Protein AF-A0A6A0HAH8-F1 (afdb_monomer_lite)

Radius of gyration: 15.03 Å; chains: 1; bounding box: 40×24×42 Å

Secondary structure (DSSP, 8-state):
------S--HHHHHHHHHHHHHT---B-TTS-HHHHHHHHHH-SS--EEEEE-BTTT---TTSBPHHHHHHHHHHT-EEEEP--HHHHTSSS---HHHHHHHHHHHHHHS------

Foldseek 3Di:
DPPPPLADDPVSLVVLVVCLVVVHAAEPQPRFQRPLVNSLVRHQAQHEHQEEFDCVQPVDRRHHYLVSLLSSLVRVYYYDYHPCCCRQHVDNDDDVVSVVVRVVVSCVSRPDDDPD

InterPro domains:
  IPR008257 Peptidase M19 [PF01244] (13-103)
  IPR008257 Peptidase M19 [PS51365] (1-116)
  IPR008257 Peptidase M19 [PTHR10443] (13-102)
  IPR032466 Metal-dependent hydrolase [SSF51556] (14-108)

Organism: Hyalella azteca (NCBI:txid294128)

Sequence (116 aa):
MLSYSNTIDVLEQKVVLEMNRLGMMVDLSHVSQQTMRDTLAVSRAPVIFSHSSAAALCASERNVPDDVLQQMRLNGGIVMVSFYNPFLTCNETATLHDVIRECHELLSVIPCTTKD

Structure (mmCIF, N/CA/C/O backbone):
data_AF-A0A6A0HAH8-F1
#
_entry.id   AF-A0A6A0HAH8-F1
#
loop_
_atom_site.group_PDB
_atom_site.id
_atom_site.type_symbol
_atom_site.label_atom_id
_atom_site.label_alt_id
_atom_site.label_comp_id
_atom_site.label_asym_id
_atom_site.label_entity_id
_atom_site.label_seq_id
_atom_site.pdbx_PDB_ins_code
_atom_site.Cartn_x
_atom_site.Cartn_y
_atom_site.Cartn_z
_atom_site.occupancy
_atom_site.B_iso_or_equiv
_atom_site.auth_seq_id
_atom_site.auth_comp_id
_atom_site.auth_asym_id
_atom_site.auth_atom_id
_atom_site.pdbx_PDB_model_num
ATOM 1 N N . MET A 1 1 ? 19.780 8.483 22.096 1.00 36.69 1 MET A N 1
ATOM 2 C CA . MET A 1 1 ? 19.194 8.142 20.786 1.00 36.69 1 MET A CA 1
ATOM 3 C C . MET A 1 1 ? 17.758 7.728 21.059 1.00 36.69 1 MET A C 1
ATOM 5 O O . MET A 1 1 ? 17.545 6.628 21.544 1.00 36.69 1 MET A O 1
ATOM 9 N N . LEU A 1 2 ? 16.804 8.655 20.940 1.00 41.38 2 LEU A N 1
ATOM 10 C CA . LEU A 1 2 ? 15.387 8.332 21.129 1.00 41.38 2 LEU A CA 1
ATOM 11 C C . LEU A 1 2 ? 14.985 7.413 19.972 1.00 41.38 2 LEU A C 1
ATOM 13 O O . LEU A 1 2 ? 15.147 7.802 18.817 1.00 41.38 2 LEU A O 1
ATOM 17 N N . SER A 1 3 ? 14.546 6.189 20.265 1.00 42.59 3 SER A N 1
ATOM 18 C CA . SER A 1 3 ? 13.991 5.307 19.242 1.00 42.59 3 SER A CA 1
ATOM 19 C C . SER A 1 3 ? 12.683 5.930 18.761 1.00 42.59 3 SER A C 1
ATOM 21 O O . SER A 1 3 ? 11.681 5.886 19.474 1.00 42.59 3 SER A O 1
ATOM 23 N N . TYR A 1 4 ? 12.695 6.554 17.585 1.00 49.56 4 TYR A N 1
ATOM 24 C CA . TYR A 1 4 ? 11.457 6.845 16.872 1.00 49.56 4 TYR A CA 1
ATOM 25 C C . TYR A 1 4 ? 10.793 5.495 16.589 1.00 49.56 4 TYR A C 1
ATOM 27 O O . TYR A 1 4 ? 11.348 4.664 15.871 1.00 49.56 4 TYR A O 1
ATOM 35 N N . SER A 1 5 ? 9.667 5.230 17.247 1.00 56.41 5 SER A N 1
ATOM 36 C CA . SER A 1 5 ? 8.870 4.045 16.954 1.00 56.41 5 SER A CA 1
ATOM 37 C C . SER A 1 5 ? 8.204 4.272 15.604 1.00 56.41 5 SER A C 1
ATOM 39 O O . SER A 1 5 ? 7.444 5.220 15.455 1.00 56.41 5 SER A O 1
ATOM 41 N N . ASN A 1 6 ? 8.479 3.411 14.626 1.00 64.50 6 ASN A N 1
ATOM 42 C CA . ASN A 1 6 ? 7.796 3.422 13.326 1.00 64.50 6 ASN A CA 1
ATOM 43 C C . ASN A 1 6 ? 6.397 2.771 13.398 1.00 64.50 6 ASN A C 1
ATOM 45 O O . ASN A 1 6 ? 5.833 2.426 12.365 1.00 64.50 6 ASN A O 1
ATOM 49 N N . THR A 1 7 ? 5.882 2.539 14.609 1.00 79.69 7 THR A N 1
ATOM 50 C CA . THR A 1 7 ? 4.593 1.881 14.872 1.00 79.69 7 THR A CA 1
ATOM 51 C C . THR A 1 7 ? 3.531 2.937 15.117 1.00 79.69 7 THR A C 1
ATOM 53 O O . THR A 1 7 ? 3.833 3.905 15.819 1.00 79.69 7 THR A O 1
ATOM 56 N N . ILE A 1 8 ? 2.305 2.730 14.626 1.00 87.06 8 ILE A N 1
ATOM 57 C CA . ILE A 1 8 ? 1.233 3.680 14.936 1.00 87.06 8 ILE A CA 1
ATOM 58 C C . ILE A 1 8 ? 0.843 3.629 16.421 1.00 87.06 8 ILE A C 1
ATOM 60 O O . ILE A 1 8 ? 0.647 2.553 17.000 1.00 87.06 8 ILE A O 1
ATOM 64 N N . ASP A 1 9 ? 0.718 4.790 17.051 1.00 91.12 9 ASP A N 1
ATOM 65 C CA . ASP A 1 9 ? 0.399 4.909 18.470 1.00 91.12 9 ASP A CA 1
ATOM 66 C C . ASP A 1 9 ? -1.114 4.835 18.762 1.00 91.12 9 ASP A C 1
ATOM 68 O O . ASP A 1 9 ? -1.960 4.698 17.878 1.00 91.12 9 ASP A O 1
ATOM 72 N N . VAL A 1 10 ? -1.493 4.921 20.041 1.00 93.06 10 VAL A N 1
ATOM 73 C CA . VAL A 1 10 ? -2.904 4.839 20.465 1.00 93.06 10 VAL A CA 1
ATOM 74 C C . VAL A 1 10 ? -3.764 5.962 19.869 1.00 93.06 10 VAL A C 1
ATOM 76 O O . VAL A 1 10 ? -4.965 5.768 19.663 1.00 93.06 10 VAL A O 1
ATOM 79 N N . LEU A 1 11 ? -3.197 7.146 19.629 1.00 92.81 11 LEU A N 1
ATOM 80 C CA . LEU A 1 11 ? -3.922 8.255 19.018 1.00 92.81 11 LEU A CA 1
ATOM 81 C C . LEU A 1 11 ? -4.151 7.979 17.531 1.00 92.81 11 LEU A C 1
ATOM 83 O O . LEU A 1 11 ? -5.278 8.106 17.058 1.00 92.81 11 LEU A O 1
ATOM 87 N N . GLU A 1 12 ? -3.123 7.541 16.818 1.00 93.56 12 GLU A N 1
ATOM 88 C CA . GLU A 1 12 ? -3.194 7.210 15.394 1.00 93.56 12 GLU A CA 1
ATOM 89 C C . GLU A 1 12 ? -4.164 6.046 15.131 1.00 93.56 12 GLU A C 1
ATOM 91 O O . GLU A 1 12 ? -4.987 6.115 14.217 1.00 93.56 12 GLU A O 1
ATOM 96 N N . GLN A 1 13 ? -4.192 5.032 16.002 1.00 96.31 13 GLN A N 1
ATOM 97 C CA . GLN A 1 13 ? -5.200 3.963 15.948 1.00 96.31 13 GLN A CA 1
ATOM 98 C C . GLN A 1 13 ? -6.630 4.504 16.077 1.00 96.31 13 GLN A C 1
ATOM 100 O O . GLN A 1 13 ? -7.534 4.067 15.362 1.00 96.31 13 GLN A O 1
ATOM 105 N N . LYS A 1 14 ? -6.861 5.480 16.967 1.00 97.56 14 LYS A N 1
ATOM 106 C CA . LYS A 1 14 ? -8.176 6.130 17.096 1.00 97.56 14 LYS A CA 1
ATOM 107 C C . LYS A 1 14 ? -8.544 6.916 15.844 1.00 97.56 14 LYS A C 1
ATOM 109 O O . LYS A 1 14 ? -9.721 6.932 15.498 1.00 97.56 14 LYS A O 1
ATOM 114 N N . VAL A 1 15 ? -7.574 7.527 15.162 1.00 97.88 15 VAL A N 1
ATOM 115 C CA . VAL A 1 15 ? -7.812 8.212 13.883 1.00 97.88 15 VAL A CA 1
ATOM 116 C C . VAL A 1 15 ? -8.291 7.217 12.829 1.00 97.88 15 VAL A C 1
ATOM 118 O O . VAL A 1 15 ? -9.330 7.455 12.221 1.00 97.88 15 VAL A O 1
ATOM 121 N N . VAL A 1 16 ? -7.621 6.069 12.672 1.00 98.06 16 VAL A N 1
ATOM 122 C CA . VAL A 1 16 ? -8.046 5.010 11.733 1.00 98.06 16 VAL A CA 1
ATOM 123 C C . VAL A 1 16 ? -9.477 4.549 12.030 1.00 98.06 16 VAL A C 1
ATOM 125 O O . VAL A 1 16 ? -10.321 4.471 11.134 1.00 98.06 16 VAL A O 1
ATOM 128 N N . LEU A 1 17 ? -9.785 4.289 13.302 1.00 98.19 17 LEU A N 1
ATOM 129 C CA . LEU A 1 17 ? -11.120 3.855 13.714 1.00 98.19 17 LEU A CA 1
ATOM 130 C C . LEU A 1 17 ? -12.184 4.941 13.504 1.00 98.19 17 LEU A C 1
ATOM 132 O O . LEU A 1 17 ? -13.316 4.623 13.141 1.00 98.19 17 LEU A O 1
ATOM 136 N N . GLU A 1 18 ? -11.835 6.212 13.698 1.00 98.50 18 GLU A N 1
ATOM 137 C CA . GLU A 1 18 ? -12.743 7.331 13.450 1.00 98.50 18 GLU A CA 1
ATOM 138 C C . GLU A 1 18 ? -12.993 7.535 11.952 1.00 98.50 18 GLU A C 1
ATOM 140 O O . GLU A 1 18 ? -14.135 7.757 11.550 1.00 98.50 18 GLU A O 1
ATOM 145 N N . MET A 1 19 ? -11.972 7.359 11.107 1.00 98.50 19 MET A N 1
ATOM 146 C CA . MET A 1 19 ? -12.139 7.335 9.650 1.00 98.50 19 MET A CA 1
ATOM 147 C C . MET A 1 19 ? -13.111 6.227 9.237 1.00 98.50 19 MET A C 1
ATOM 149 O O . MET A 1 19 ? -14.058 6.490 8.494 1.00 98.50 19 MET A O 1
ATOM 153 N N . ASN A 1 20 ? -12.960 5.016 9.789 1.00 98.44 20 ASN A N 1
ATOM 154 C CA . ASN A 1 20 ? -13.914 3.931 9.552 1.00 98.44 20 ASN A CA 1
ATOM 155 C C . ASN A 1 20 ? -15.335 4.301 10.021 1.00 98.44 20 ASN A C 1
ATOM 157 O O . ASN A 1 20 ? -16.296 4.043 9.298 1.00 98.44 20 ASN A O 1
ATOM 161 N N . ARG A 1 21 ? -15.487 4.933 11.196 1.00 98.50 21 ARG A N 1
ATOM 162 C CA . ARG A 1 21 ? -16.793 5.363 11.735 1.00 98.50 21 ARG A CA 1
ATOM 163 C C . ARG A 1 21 ? -17.479 6.403 10.844 1.00 98.50 21 ARG A C 1
ATOM 165 O O . ARG A 1 21 ? -18.701 6.382 10.717 1.00 98.50 21 ARG A O 1
ATOM 172 N N . LEU A 1 22 ? -16.706 7.309 10.250 1.00 98.50 22 LEU A N 1
ATOM 173 C CA . LEU A 1 22 ? -17.192 8.359 9.352 1.00 98.50 22 LEU A CA 1
ATOM 174 C C . LEU A 1 22 ? -17.474 7.861 7.925 1.00 98.50 22 LEU A C 1
ATOM 176 O O . LEU A 1 22 ? -18.061 8.601 7.139 1.00 98.50 22 LEU A O 1
ATOM 180 N N . GLY A 1 23 ? -17.060 6.639 7.578 1.00 97.69 23 GLY A N 1
ATOM 181 C CA . GLY A 1 23 ? -17.109 6.149 6.198 1.00 97.69 23 GLY A CA 1
ATOM 182 C C . GLY A 1 23 ? -16.046 6.788 5.297 1.00 97.69 23 GLY A C 1
ATOM 183 O O . GLY A 1 23 ? -16.233 6.876 4.086 1.00 97.69 23 GLY A O 1
ATOM 184 N N . MET A 1 24 ? -14.941 7.257 5.879 1.00 98.31 24 MET A N 1
ATOM 185 C CA . MET A 1 24 ? -13.791 7.785 5.151 1.00 98.31 24 MET A CA 1
ATOM 186 C C . MET A 1 24 ? -12.841 6.643 4.775 1.00 98.31 24 MET A C 1
ATOM 188 O O . MET A 1 24 ? -12.467 5.833 5.625 1.00 98.31 24 MET A O 1
ATOM 192 N N . MET A 1 25 ? -12.434 6.590 3.505 1.00 97.44 25 MET A N 1
ATOM 193 C CA . MET A 1 25 ? -11.442 5.618 3.040 1.00 97.44 25 MET A CA 1
ATOM 194 C C . MET A 1 25 ? -10.072 5.919 3.648 1.00 97.44 25 MET A C 1
ATOM 196 O O . MET A 1 25 ? -9.634 7.070 3.670 1.00 97.44 25 MET A O 1
ATOM 200 N N . VAL A 1 26 ? -9.397 4.873 4.120 1.00 98.31 26 VAL A N 1
ATOM 201 C CA . VAL A 1 26 ? -8.023 4.953 4.620 1.00 98.31 26 VAL A CA 1
ATOM 202 C C . VAL A 1 26 ? -7.084 4.592 3.476 1.00 98.31 26 VAL A C 1
ATOM 204 O O . VAL A 1 26 ? -7.112 3.457 3.001 1.00 98.31 26 VAL A O 1
ATOM 207 N N . ASP A 1 27 ? -6.287 5.560 3.028 1.00 98.38 27 ASP A N 1
ATOM 208 C CA . ASP A 1 27 ? -5.299 5.383 1.964 1.00 98.38 27 ASP A CA 1
ATOM 209 C C . ASP A 1 27 ? -3.897 5.178 2.545 1.00 98.38 27 ASP A C 1
ATOM 211 O O . ASP A 1 27 ? -3.422 5.978 3.350 1.00 98.38 27 ASP A O 1
ATOM 215 N N . LEU A 1 28 ? -3.248 4.091 2.134 1.00 97.81 28 LEU A N 1
ATOM 216 C CA . LEU A 1 28 ? -1.923 3.683 2.596 1.00 97.81 28 LEU A CA 1
ATOM 217 C C . LEU A 1 28 ? -0.813 3.996 1.587 1.00 97.81 28 LEU A C 1
ATOM 219 O O . LEU A 1 28 ? 0.359 3.705 1.836 1.00 97.81 28 LEU A O 1
ATOM 223 N N . SER A 1 29 ? -1.122 4.619 0.450 1.00 96.81 29 SER A N 1
ATOM 224 C CA . SER A 1 29 ? -0.073 5.171 -0.401 1.00 96.81 29 SER A CA 1
ATOM 225 C C . SER A 1 29 ? 0.704 6.263 0.364 1.00 96.81 29 SER A C 1
ATOM 227 O O . SER A 1 29 ? 0.118 7.171 0.934 1.00 96.81 29 SER A O 1
ATOM 229 N N . HIS A 1 30 ? 2.042 6.191 0.347 1.00 95.69 30 HIS A N 1
ATOM 230 C CA . HIS A 1 30 ? 3.029 7.078 1.014 1.00 95.69 30 HIS A CA 1
ATOM 231 C C . HIS A 1 30 ? 3.401 6.760 2.455 1.00 95.69 30 HIS A C 1
ATOM 233 O O . HIS A 1 30 ? 4.393 7.307 2.938 1.00 95.69 30 HIS A O 1
ATOM 239 N N . VAL A 1 31 ? 2.693 5.856 3.121 1.00 95.06 31 VAL A N 1
ATOM 240 C CA . VAL A 1 31 ? 3.042 5.501 4.498 1.00 95.06 31 VAL A CA 1
ATOM 241 C C . VAL A 1 31 ? 4.204 4.506 4.542 1.00 95.06 31 VAL A C 1
ATOM 243 O O . VAL A 1 31 ? 4.546 3.876 3.539 1.00 95.06 31 VAL A O 1
ATOM 246 N N . SER A 1 32 ? 4.833 4.366 5.710 1.00 94.69 32 SER A N 1
ATOM 247 C CA . SER A 1 32 ? 5.869 3.351 5.913 1.00 94.69 32 SER A CA 1
ATOM 248 C C . SER A 1 32 ? 5.266 1.943 5.878 1.00 94.69 32 SER A C 1
ATOM 250 O O . SER A 1 32 ? 4.110 1.750 6.253 1.00 94.69 32 SER A O 1
ATOM 252 N N . GLN A 1 33 ? 6.056 0.930 5.520 1.00 95.25 33 GLN A N 1
ATOM 253 C CA . GLN A 1 33 ? 5.589 -0.464 5.546 1.00 95.25 33 GLN A CA 1
ATOM 254 C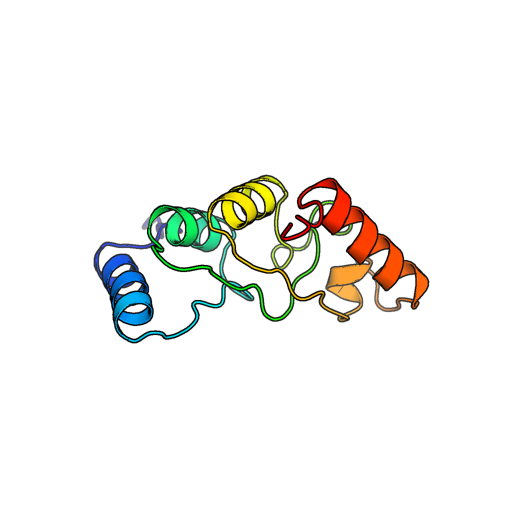 C . GLN A 1 33 ? 5.091 -0.900 6.934 1.00 95.25 33 GLN A C 1
ATOM 256 O O . GLN A 1 33 ? 4.178 -1.717 7.036 1.00 95.25 33 GLN A O 1
ATOM 261 N N . GLN A 1 34 ? 5.663 -0.350 8.011 1.00 94.81 34 GLN A N 1
ATOM 262 C CA . GLN A 1 34 ? 5.191 -0.634 9.365 1.00 94.81 34 GLN A CA 1
ATOM 263 C C . GLN A 1 34 ? 3.807 -0.023 9.611 1.00 94.81 34 GLN A C 1
ATOM 265 O O . GLN A 1 34 ? 2.901 -0.726 10.046 1.00 94.81 34 GLN A O 1
ATOM 270 N N . THR A 1 35 ? 3.606 1.235 9.217 1.00 95.69 35 THR A N 1
ATOM 271 C CA . THR A 1 35 ? 2.298 1.901 9.267 1.00 95.69 35 THR A CA 1
ATOM 272 C C . THR A 1 35 ? 1.245 1.157 8.443 1.00 95.69 35 THR A C 1
ATOM 274 O O . THR A 1 35 ? 0.095 1.079 8.873 1.00 95.69 35 THR A O 1
ATOM 277 N N . MET A 1 36 ? 1.614 0.576 7.291 1.00 97.19 36 MET A N 1
ATOM 278 C CA . MET A 1 36 ? 0.702 -0.263 6.500 1.00 97.19 36 MET A CA 1
ATOM 279 C C . MET A 1 36 ? 0.211 -1.462 7.319 1.00 97.19 36 MET A C 1
ATOM 281 O O . MET A 1 36 ? -0.997 -1.668 7.436 1.00 97.19 36 MET A O 1
ATOM 285 N N . ARG A 1 37 ? 1.143 -2.219 7.917 1.00 97.12 37 ARG A N 1
ATOM 286 C CA . ARG A 1 37 ? 0.842 -3.395 8.750 1.00 97.12 37 ARG A CA 1
ATOM 287 C C . ARG A 1 37 ? -0.025 -3.036 9.950 1.00 97.12 37 ARG A C 1
ATOM 289 O O . ARG A 1 37 ? -1.044 -3.678 10.185 1.00 97.12 37 ARG A O 1
ATOM 296 N N . ASP A 1 38 ? 0.340 -1.989 10.682 1.00 97.00 38 ASP A N 1
ATOM 297 C CA . ASP A 1 38 ? -0.407 -1.619 11.882 1.00 97.00 38 ASP A CA 1
ATOM 298 C C . ASP A 1 38 ? -1.808 -1.102 11.541 1.00 97.00 38 ASP A C 1
ATOM 300 O O . ASP A 1 38 ? -2.782 -1.417 12.226 1.00 97.00 38 ASP A O 1
ATOM 304 N N . THR A 1 39 ? -1.934 -0.343 10.450 1.00 97.25 39 THR A N 1
ATOM 305 C CA . THR A 1 39 ? -3.237 0.152 9.998 1.00 97.25 39 THR A CA 1
ATOM 306 C C . THR A 1 39 ? -4.132 -0.997 9.547 1.00 97.25 39 THR A C 1
ATOM 308 O O . THR A 1 39 ? -5.310 -1.016 9.894 1.00 97.25 39 THR A O 1
ATOM 311 N N . LEU A 1 40 ? -3.588 -1.992 8.838 1.00 97.81 40 LEU A N 1
ATOM 312 C CA . LEU A 1 40 ? -4.317 -3.203 8.448 1.00 97.81 40 LEU A CA 1
ATOM 313 C C . LEU A 1 40 ? -4.744 -4.052 9.652 1.00 97.81 40 LEU A C 1
ATOM 315 O O . LEU A 1 40 ? -5.816 -4.652 9.617 1.00 97.81 40 LEU A O 1
ATOM 319 N N . ALA A 1 41 ? -3.954 -4.069 10.728 1.00 96.94 41 ALA A N 1
ATOM 320 C CA . ALA A 1 41 ? -4.305 -4.761 11.967 1.00 96.94 41 ALA A CA 1
ATOM 321 C C . ALA A 1 41 ? -5.460 -4.090 12.738 1.00 96.94 41 ALA A C 1
ATOM 323 O O . ALA A 1 41 ? -6.136 -4.748 13.531 1.00 96.94 41 ALA A O 1
ATOM 324 N N . VAL A 1 42 ? -5.689 -2.789 12.526 1.00 97.25 42 VAL A N 1
ATOM 325 C CA . VAL A 1 42 ? -6.667 -1.984 13.284 1.00 97.25 42 VAL A CA 1
ATOM 326 C C . VAL A 1 42 ? -7.913 -1.638 12.468 1.00 97.25 42 VAL A C 1
ATOM 328 O O . VAL A 1 42 ? -9.011 -1.573 13.031 1.00 97.25 42 VAL A O 1
ATOM 331 N N . SER A 1 43 ? -7.768 -1.410 11.160 1.00 97.94 43 SER A N 1
ATOM 332 C CA . SER A 1 43 ? -8.863 -0.983 10.289 1.00 97.94 43 SER A CA 1
ATOM 333 C C . SER A 1 43 ? -9.960 -2.042 10.220 1.00 97.94 43 SER A C 1
ATOM 335 O O . SER A 1 43 ? -9.725 -3.215 9.934 1.00 97.94 43 SER A O 1
ATOM 337 N N . ARG A 1 44 ? -11.196 -1.600 10.448 1.00 97.06 44 ARG A N 1
ATOM 338 C CA . ARG A 1 44 ? -12.415 -2.418 10.378 1.00 97.06 44 ARG A CA 1
ATOM 339 C C . ARG A 1 44 ? -13.119 -2.321 9.030 1.00 97.06 44 ARG A C 1
ATOM 341 O O . ARG A 1 44 ? -14.066 -3.064 8.789 1.00 97.06 44 ARG A O 1
ATOM 348 N N . ALA A 1 45 ? -12.692 -1.387 8.187 1.00 97.62 45 ALA A N 1
ATOM 349 C CA . ALA A 1 45 ? -13.175 -1.222 6.826 1.00 97.62 45 ALA A CA 1
ATOM 350 C C . ALA A 1 45 ? -12.056 -1.547 5.819 1.00 97.62 45 ALA A C 1
ATOM 352 O O . ALA A 1 45 ? -10.873 -1.472 6.185 1.00 97.62 45 ALA A O 1
ATOM 353 N N . PRO A 1 46 ? -12.417 -1.873 4.565 1.00 97.75 46 PRO A N 1
ATOM 354 C CA . PRO A 1 46 ? -11.465 -1.988 3.469 1.00 97.75 46 PRO A CA 1
ATOM 355 C C . PRO A 1 46 ? -10.571 -0.749 3.345 1.00 97.75 46 PRO A C 1
ATOM 357 O O . PRO A 1 46 ? -11.073 0.375 3.257 1.00 97.75 46 PRO A O 1
ATOM 360 N N . VAL A 1 47 ? -9.255 -0.954 3.336 1.00 98.12 47 VAL A N 1
ATOM 361 C CA . VAL A 1 47 ? -8.269 0.093 3.032 1.00 98.12 47 VAL A CA 1
ATOM 362 C C . VAL A 1 47 ? -8.022 0.184 1.529 1.00 98.12 47 VAL A C 1
ATOM 364 O O . VAL A 1 47 ? -8.339 -0.737 0.771 1.00 98.12 47 VAL A O 1
ATOM 367 N N . ILE A 1 48 ? -7.413 1.282 1.093 1.00 98.12 48 ILE A N 1
ATOM 368 C CA . ILE A 1 48 ? -6.978 1.450 -0.291 1.00 98.12 48 ILE A CA 1
ATOM 369 C C . ILE A 1 48 ? -5.477 1.737 -0.354 1.00 98.12 48 ILE A C 1
ATOM 371 O O . ILE A 1 48 ? -4.898 2.321 0.559 1.00 98.12 48 ILE A O 1
ATOM 375 N N . PHE A 1 49 ? -4.864 1.360 -1.468 1.00 98.12 49 PHE A N 1
ATOM 376 C CA . PHE A 1 49 ? -3.640 1.976 -1.965 1.00 98.12 49 PHE A CA 1
ATOM 377 C C . PHE A 1 49 ? -4.019 2.709 -3.246 1.00 98.12 49 PHE A C 1
ATOM 379 O O . PHE A 1 49 ? -4.250 2.060 -4.265 1.00 98.12 49 PHE A O 1
ATOM 386 N N . SER A 1 50 ? -4.148 4.034 -3.189 1.00 97.69 50 SER A N 1
ATOM 387 C CA . SER A 1 50 ? -4.646 4.838 -4.317 1.00 97.69 50 SER A CA 1
ATOM 388 C C . SER A 1 50 ? -3.696 4.888 -5.521 1.00 97.69 50 SER A C 1
ATOM 390 O O . SER A 1 50 ? -4.147 5.042 -6.658 1.00 97.69 50 SER A O 1
ATOM 392 N N . HIS A 1 51 ? -2.393 4.715 -5.285 1.00 97.12 51 HIS A N 1
ATOM 393 C CA . HIS A 1 51 ? -1.366 4.591 -6.321 1.00 97.12 51 HIS A CA 1
ATOM 394 C C . HIS A 1 51 ? -0.125 3.912 -5.746 1.00 97.12 51 HIS A C 1
ATOM 396 O O . HIS A 1 51 ? 0.734 4.529 -5.108 1.00 97.12 51 HIS A O 1
ATOM 402 N N . SER A 1 52 ? 0.012 2.608 -5.950 1.00 97.00 52 SER A N 1
ATOM 403 C CA . SER A 1 52 ? 1.207 1.870 -5.518 1.00 97.00 52 SER A CA 1
ATOM 404 C C . SER A 1 52 ? 1.532 0.719 -6.467 1.00 97.00 52 SER A C 1
ATOM 406 O O . SER A 1 52 ? 0.711 0.355 -7.308 1.00 97.00 52 SER A O 1
ATOM 408 N N . SER A 1 53 ? 2.752 0.198 -6.357 1.0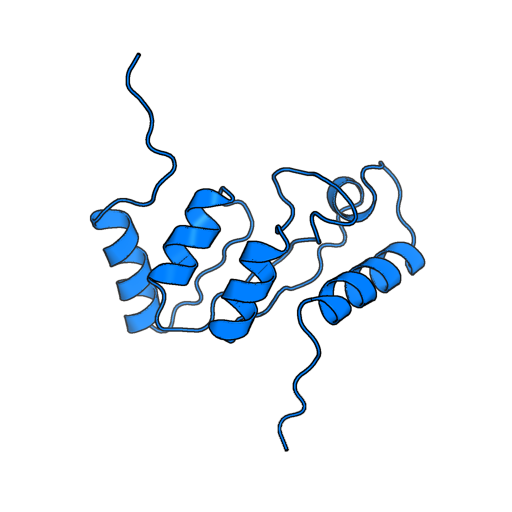0 96.81 53 SER A N 1
ATOM 409 C CA . SER A 1 53 ? 3.250 -0.935 -7.145 1.00 96.81 53 SER A CA 1
ATOM 410 C C . SER A 1 53 ? 3.776 -2.040 -6.221 1.00 96.81 53 SER A C 1
ATOM 412 O O . SER A 1 53 ? 3.956 -1.814 -5.020 1.00 96.81 53 SER A O 1
ATOM 414 N N . ALA A 1 54 ? 4.011 -3.231 -6.759 1.00 97.19 54 ALA A N 1
ATOM 415 C CA . ALA A 1 54 ? 4.476 -4.415 -6.062 1.00 97.19 54 ALA A CA 1
ATOM 416 C C . ALA A 1 54 ? 5.976 -4.320 -5.769 1.00 97.19 54 ALA A C 1
ATOM 418 O O . ALA A 1 54 ? 6.805 -4.094 -6.658 1.00 97.19 54 ALA A O 1
ATOM 419 N N . ALA A 1 55 ? 6.352 -4.538 -4.508 1.00 97.06 55 ALA A N 1
ATOM 420 C CA . ALA A 1 55 ? 7.759 -4.519 -4.114 1.00 97.06 55 ALA A CA 1
ATOM 421 C C . ALA A 1 55 ? 8.559 -5.671 -4.750 1.00 97.06 55 ALA A C 1
ATOM 423 O O . ALA A 1 55 ? 9.769 -5.540 -4.933 1.00 97.06 55 ALA A O 1
ATOM 424 N N . ALA A 1 56 ? 7.883 -6.762 -5.132 1.00 96.56 56 ALA A N 1
ATOM 425 C CA . ALA A 1 56 ? 8.468 -7.909 -5.822 1.00 96.56 56 ALA A CA 1
ATOM 426 C C . ALA A 1 56 ? 9.101 -7.546 -7.181 1.00 96.56 56 ALA A C 1
ATOM 428 O O . ALA A 1 56 ? 10.119 -8.124 -7.559 1.00 96.56 56 ALA A O 1
ATOM 429 N N . LEU A 1 57 ? 8.543 -6.562 -7.902 1.00 95.62 57 LEU A N 1
ATOM 430 C CA . LEU A 1 57 ? 9.078 -6.117 -9.196 1.00 95.62 57 LEU A CA 1
ATOM 431 C C . LEU A 1 57 ? 10.105 -4.996 -9.062 1.00 95.62 57 LEU A C 1
ATOM 433 O O . LEU A 1 57 ? 11.035 -4.910 -9.864 1.00 95.62 57 LEU A O 1
ATOM 437 N N . CYS A 1 58 ? 9.930 -4.127 -8.071 1.00 94.50 58 CYS A N 1
ATOM 438 C CA . CYS A 1 58 ? 10.843 -3.031 -7.793 1.00 94.50 58 CYS A CA 1
ATOM 439 C C . CYS A 1 58 ? 10.874 -2.751 -6.288 1.00 94.50 58 CYS A C 1
ATOM 441 O O . CYS A 1 58 ? 9.876 -2.330 -5.703 1.00 94.50 58 CYS A O 1
ATOM 443 N N . ALA A 1 59 ? 12.032 -2.950 -5.658 1.00 91.62 59 ALA A N 1
ATOM 444 C CA . ALA A 1 59 ? 12.217 -2.828 -4.211 1.00 91.62 59 ALA A CA 1
ATOM 445 C C . ALA A 1 59 ? 12.345 -1.361 -3.746 1.00 91.62 59 ALA A C 1
ATOM 447 O O . ALA A 1 59 ? 13.307 -0.978 -3.081 1.00 91.62 59 ALA A O 1
ATOM 448 N N . SER A 1 60 ? 11.381 -0.519 -4.118 1.00 91.00 60 SER A N 1
ATOM 449 C CA . SER A 1 60 ? 11.237 0.835 -3.582 1.00 91.00 60 SER A CA 1
ATOM 450 C C . SER A 1 60 ? 10.532 0.794 -2.227 1.00 91.00 60 SER A C 1
ATOM 452 O O . SER A 1 60 ? 9.553 0.069 -2.063 1.00 91.00 60 SER A O 1
ATOM 454 N N . GLU A 1 61 ? 10.934 1.643 -1.277 1.00 89.31 61 GLU A N 1
ATOM 455 C CA . GLU A 1 61 ? 10.208 1.822 -0.005 1.00 89.31 61 GLU A CA 1
ATOM 456 C C . GLU A 1 61 ? 8.747 2.256 -0.208 1.00 89.31 61 GLU A C 1
ATOM 458 O O . GLU A 1 61 ? 7.914 2.099 0.683 1.00 89.31 61 GLU A O 1
ATOM 463 N N . ARG A 1 62 ? 8.428 2.804 -1.388 1.00 92.00 62 ARG A N 1
ATOM 464 C CA . ARG A 1 62 ? 7.076 3.218 -1.766 1.00 92.00 62 ARG A CA 1
ATOM 465 C C . ARG A 1 62 ? 6.179 2.064 -2.207 1.00 92.00 62 ARG A C 1
ATOM 467 O O . ARG A 1 62 ? 4.960 2.251 -2.204 1.00 92.00 62 ARG A O 1
ATOM 474 N N . ASN A 1 63 ? 6.763 0.929 -2.580 1.00 95.81 63 ASN A N 1
ATOM 475 C CA . ASN A 1 63 ? 6.044 -0.226 -3.092 1.00 95.81 63 ASN A CA 1
ATOM 476 C C . ASN A 1 63 ? 5.566 -1.138 -1.968 1.00 95.81 63 ASN A C 1
ATOM 478 O O . ASN A 1 63 ? 6.153 -1.188 -0.887 1.00 95.81 63 ASN A O 1
ATOM 482 N N . VAL A 1 64 ? 4.473 -1.845 -2.237 1.00 97.44 64 VAL A N 1
ATOM 483 C CA . VAL A 1 64 ? 3.767 -2.666 -1.257 1.00 97.44 64 VAL A CA 1
ATOM 484 C C . VAL A 1 64 ? 4.425 -4.046 -1.191 1.00 97.44 64 VAL A C 1
ATOM 486 O O . VAL A 1 64 ? 4.491 -4.728 -2.216 1.00 97.44 64 VAL A O 1
ATOM 489 N N . PRO A 1 65 ? 4.924 -4.470 -0.019 1.00 97.50 65 PRO A N 1
ATOM 490 C CA . PRO A 1 65 ? 5.420 -5.827 0.185 1.00 97.50 65 PRO A CA 1
ATOM 491 C C . PRO A 1 65 ? 4.314 -6.883 0.092 1.00 97.50 65 PRO A C 1
ATOM 493 O O . PRO A 1 65 ? 3.161 -6.618 0.439 1.00 97.50 65 PRO A O 1
ATOM 496 N N . ASP A 1 66 ? 4.675 -8.109 -0.279 1.00 97.38 66 ASP A N 1
ATOM 497 C CA . ASP A 1 66 ? 3.718 -9.211 -0.429 1.00 97.38 66 ASP A CA 1
ATOM 498 C C . ASP A 1 66 ? 2.969 -9.544 0.869 1.00 97.38 66 ASP A C 1
ATOM 500 O O . ASP A 1 66 ? 1.780 -9.857 0.822 1.00 97.38 66 ASP A O 1
ATOM 504 N N . ASP A 1 67 ? 3.612 -9.428 2.041 1.00 97.38 67 ASP A N 1
ATOM 505 C CA . ASP A 1 67 ? 2.943 -9.636 3.334 1.00 97.38 67 ASP A CA 1
ATOM 506 C C . ASP A 1 67 ? 1.819 -8.616 3.561 1.00 97.38 67 ASP A C 1
ATOM 508 O O . ASP A 1 67 ? 0.744 -8.961 4.058 1.00 97.38 67 ASP A O 1
ATOM 512 N N . VAL A 1 68 ? 2.036 -7.369 3.138 1.00 97.94 68 VAL A N 1
ATOM 513 C CA . VAL A 1 68 ? 1.040 -6.296 3.216 1.00 97.94 68 VAL A CA 1
ATOM 514 C C . VAL A 1 68 ? -0.076 -6.519 2.193 1.00 97.94 68 VAL A C 1
ATOM 516 O O . VAL A 1 68 ? -1.247 -6.360 2.537 1.00 97.94 68 VAL A O 1
ATOM 519 N N . LEU A 1 69 ? 0.247 -6.948 0.967 1.00 97.62 69 LEU A N 1
ATOM 520 C CA . LEU A 1 69 ? -0.750 -7.304 -0.053 1.00 97.62 69 LEU A CA 1
ATOM 521 C C . LEU A 1 69 ? -1.671 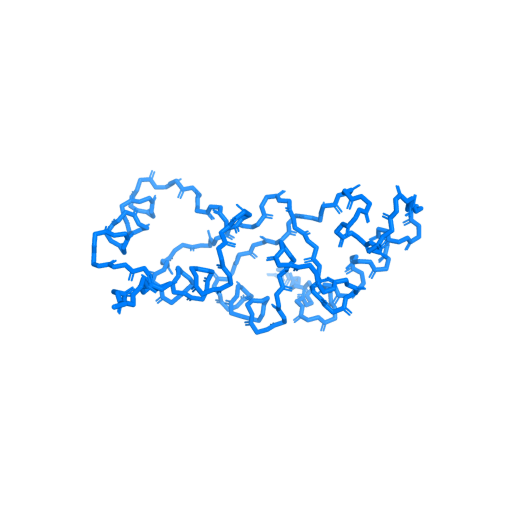-8.438 0.427 1.00 97.62 69 LEU A C 1
ATOM 523 O O . LEU A 1 69 ? -2.893 -8.361 0.277 1.00 97.62 69 LEU A O 1
ATOM 527 N N . GLN A 1 70 ? -1.109 -9.465 1.068 1.00 96.69 70 GLN A N 1
ATOM 528 C CA . GLN A 1 70 ? -1.876 -10.570 1.647 1.00 96.69 70 GLN A CA 1
ATOM 529 C C . GLN A 1 70 ? -2.783 -10.105 2.796 1.00 96.69 70 GLN A C 1
ATOM 531 O O . GLN A 1 70 ? -3.956 -10.478 2.839 1.00 96.69 70 GLN A O 1
ATOM 536 N N . GLN A 1 71 ? -2.284 -9.259 3.703 1.00 97.12 71 GLN A N 1
ATOM 537 C CA . GLN A 1 71 ? -3.103 -8.678 4.776 1.00 97.12 71 GLN A CA 1
ATOM 538 C C . GLN A 1 71 ? -4.229 -7.798 4.220 1.00 97.12 71 GLN A C 1
ATOM 540 O O . GLN A 1 71 ? -5.378 -7.918 4.648 1.00 97.12 71 GLN A O 1
ATOM 545 N N . MET A 1 72 ? -3.931 -6.964 3.220 1.00 96.56 72 MET A N 1
ATOM 546 C CA . MET A 1 72 ? -4.924 -6.138 2.533 1.00 96.56 72 MET A CA 1
ATOM 547 C C . MET A 1 72 ? -6.013 -6.995 1.885 1.00 96.56 72 MET A C 1
ATOM 549 O O . MET A 1 72 ? -7.193 -6.651 1.962 1.00 96.56 72 MET A O 1
ATOM 553 N N . ARG A 1 73 ? -5.647 -8.143 1.303 1.00 94.94 73 ARG A N 1
ATOM 554 C CA . ARG A 1 73 ? -6.612 -9.085 0.725 1.00 94.94 73 ARG A CA 1
ATOM 555 C C . ARG A 1 73 ? -7.594 -9.594 1.772 1.00 94.94 73 ARG A C 1
ATOM 557 O O . ARG A 1 73 ? -8.792 -9.620 1.506 1.00 94.94 73 ARG A O 1
ATOM 564 N N . LEU A 1 74 ? -7.101 -9.981 2.949 1.00 94.44 74 LEU A N 1
ATOM 565 C CA . LEU A 1 74 ? -7.947 -10.432 4.059 1.00 94.44 74 LEU A CA 1
ATOM 566 C C . LEU A 1 74 ? -8.838 -9.303 4.599 1.00 94.44 74 LEU A C 1
ATOM 568 O O . LEU A 1 74 ? -9.978 -9.555 4.978 1.00 94.44 74 LEU A O 1
ATOM 572 N N . ASN A 1 75 ? -8.342 -8.063 4.590 1.00 95.62 75 ASN A N 1
ATOM 573 C CA . ASN A 1 75 ? -9.110 -6.864 4.932 1.00 95.62 75 ASN A CA 1
ATOM 574 C C . ASN A 1 75 ? -10.185 -6.510 3.874 1.00 95.62 75 ASN A C 1
ATOM 576 O O . ASN A 1 75 ? -11.133 -5.790 4.184 1.00 95.62 75 ASN A O 1
ATOM 580 N N . GLY A 1 76 ? -10.079 -7.037 2.648 1.00 94.75 76 GLY A N 1
ATOM 581 C CA . GLY A 1 76 ? -10.992 -6.743 1.539 1.00 94.75 76 GLY A CA 1
ATOM 582 C C . GLY A 1 76 ? -10.697 -5.420 0.826 1.00 94.75 76 GLY A C 1
ATOM 583 O O . GLY A 1 76 ? -11.588 -4.872 0.178 1.00 94.75 76 GLY A O 1
ATOM 584 N N . GLY A 1 77 ? -9.476 -4.897 0.979 1.00 95.31 77 GLY A N 1
ATOM 585 C CA . GLY A 1 77 ? -9.023 -3.655 0.358 1.00 95.31 77 GLY A CA 1
ATOM 586 C C . GLY A 1 77 ? -8.713 -3.775 -1.135 1.00 95.31 77 GLY A C 1
ATOM 587 O O . GLY A 1 77 ? -8.907 -4.823 -1.756 1.00 95.31 77 GLY A O 1
ATOM 588 N N . ILE A 1 78 ? -8.207 -2.686 -1.713 1.00 95.25 78 ILE A N 1
ATOM 589 C CA . ILE A 1 78 ? -7.812 -2.621 -3.126 1.00 95.25 78 ILE A CA 1
ATOM 590 C C . ILE A 1 78 ? -6.457 -1.935 -3.307 1.00 95.25 78 ILE A C 1
ATOM 592 O O . ILE A 1 78 ? -6.137 -0.967 -2.614 1.00 95.25 78 ILE A O 1
ATOM 596 N N . VAL A 1 79 ? -5.692 -2.408 -4.292 1.00 96.38 79 VAL A N 1
ATOM 597 C CA . VAL A 1 79 ? -4.507 -1.720 -4.811 1.00 96.38 79 VAL A CA 1
ATOM 598 C C . VAL A 1 79 ? -4.817 -1.147 -6.184 1.00 96.38 79 VAL A C 1
ATOM 600 O O . VAL A 1 79 ? -5.206 -1.870 -7.100 1.00 96.38 79 VAL A O 1
ATOM 603 N N . MET A 1 80 ? -4.628 0.158 -6.326 1.00 96.44 80 MET A N 1
ATOM 604 C CA . MET A 1 80 ? -4.685 0.864 -7.596 1.00 96.44 80 MET A CA 1
ATOM 605 C C . MET A 1 80 ? -3.255 1.027 -8.120 1.00 96.44 80 MET A C 1
ATOM 607 O O . MET A 1 80 ? -2.394 1.617 -7.462 1.00 96.44 80 MET A O 1
ATOM 611 N N . VAL A 1 81 ? -2.999 0.461 -9.299 1.00 94.94 81 VAL A N 1
ATOM 612 C CA . VAL A 1 81 ? -1.655 0.365 -9.879 1.00 94.94 81 VAL A CA 1
ATOM 613 C C . VAL A 1 81 ? -1.088 1.746 -10.202 1.00 94.94 81 VAL A C 1
ATOM 615 O O . VAL A 1 81 ? -1.704 2.527 -10.929 1.00 94.94 81 VAL A O 1
ATOM 618 N N . SER A 1 82 ? 0.112 2.035 -9.697 1.00 94.62 82 SER A N 1
ATOM 619 C CA . SER A 1 82 ? 0.857 3.251 -10.039 1.00 94.62 82 SER A CA 1
ATOM 620 C C . SER A 1 82 ? 1.530 3.142 -11.409 1.00 94.62 82 SER A C 1
ATOM 622 O O . SER A 1 82 ? 2.131 2.124 -11.742 1.00 94.62 82 SER A O 1
ATOM 624 N N . PHE A 1 83 ? 1.469 4.218 -12.199 1.00 95.00 83 PHE A N 1
ATOM 625 C CA . PHE A 1 83 ? 2.129 4.321 -13.512 1.00 95.00 83 PHE A CA 1
ATOM 626 C C . PHE A 1 83 ? 3.421 5.152 -13.433 1.00 95.00 83 PHE A C 1
ATOM 628 O O . PHE A 1 83 ? 3.938 5.633 -14.439 1.00 95.00 83 PHE A O 1
ATOM 635 N N . TYR A 1 84 ? 3.941 5.368 -12.224 1.00 95.12 84 TYR A N 1
ATOM 636 C CA . TYR A 1 84 ? 5.182 6.104 -12.026 1.00 95.12 84 TYR A CA 1
ATOM 637 C C . TYR A 1 84 ? 6.389 5.195 -12.298 1.00 95.12 84 TYR A C 1
ATOM 639 O O . TYR A 1 84 ? 6.655 4.272 -11.527 1.00 95.12 84 TYR A O 1
ATOM 647 N N . ASN A 1 85 ? 7.124 5.459 -13.386 1.00 95.62 85 ASN A N 1
ATOM 648 C CA . ASN A 1 85 ? 8.181 4.570 -13.902 1.00 95.62 85 ASN A CA 1
ATOM 649 C C . ASN A 1 85 ? 9.179 4.077 -12.833 1.00 95.62 85 ASN A C 1
ATOM 651 O O . ASN A 1 85 ? 9.416 2.863 -12.789 1.00 95.62 85 ASN A O 1
ATOM 655 N N . PRO A 1 86 ? 9.698 4.938 -11.927 1.00 94.44 86 PRO A N 1
ATOM 656 C CA . PRO A 1 86 ? 10.638 4.502 -10.893 1.00 94.44 86 PRO A CA 1
ATOM 657 C C . PRO A 1 86 ? 10.069 3.493 -9.891 1.00 94.44 86 PRO A C 1
ATOM 659 O O . PRO A 1 86 ? 10.837 2.760 -9.282 1.00 94.44 86 PRO A O 1
ATOM 662 N N . PHE A 1 87 ? 8.747 3.435 -9.712 1.00 93.56 87 PHE A N 1
ATOM 663 C CA . PHE A 1 87 ? 8.088 2.453 -8.840 1.00 93.56 87 PHE A CA 1
ATOM 664 C C . PHE A 1 87 ? 7.673 1.194 -9.602 1.00 93.56 87 PHE A C 1
ATOM 666 O O . PHE A 1 87 ? 7.608 0.121 -9.018 1.00 93.56 87 PHE A O 1
ATOM 673 N N . LEU A 1 88 ? 7.453 1.306 -10.909 1.00 93.81 88 LEU A N 1
ATOM 674 C CA . LEU A 1 88 ? 7.008 0.201 -11.754 1.00 93.81 88 LEU A CA 1
ATOM 675 C C . LEU A 1 88 ? 8.165 -0.682 -12.258 1.00 93.81 88 LEU A C 1
ATOM 677 O O . LEU A 1 88 ? 8.039 -1.895 -12.410 1.00 93.81 88 LEU A O 1
ATOM 681 N N . THR A 1 89 ? 9.306 -0.063 -12.569 1.00 93.94 89 THR A N 1
ATOM 682 C CA . THR A 1 89 ? 10.434 -0.731 -13.249 1.00 93.94 89 THR A CA 1
ATOM 683 C C . THR A 1 89 ? 11.778 -0.523 -12.563 1.00 93.94 89 THR A C 1
ATOM 685 O O . THR A 1 89 ? 12.777 -1.059 -13.036 1.00 93.94 89 THR A O 1
ATOM 688 N N . CYS A 1 90 ? 11.832 0.267 -11.482 1.00 94.62 90 CYS A N 1
ATOM 689 C CA . CYS A 1 90 ? 13.089 0.755 -10.901 1.00 94.62 90 CYS A CA 1
ATOM 690 C C . CYS A 1 90 ? 13.963 1.519 -11.924 1.00 94.62 90 CYS A C 1
ATOM 692 O O . CYS A 1 90 ? 15.180 1.608 -11.772 1.00 94.62 90 CYS A O 1
ATOM 694 N N . ASN A 1 91 ? 13.343 2.070 -12.972 1.00 93.19 91 ASN A N 1
ATOM 695 C CA . ASN A 1 91 ? 14.006 2.768 -14.065 1.00 93.19 91 ASN A CA 1
ATOM 696 C C . ASN A 1 91 ? 13.234 4.046 -14.441 1.00 93.19 91 ASN A C 1
ATOM 698 O O . ASN A 1 91 ? 12.086 4.248 -14.041 1.00 93.19 91 ASN A O 1
ATOM 702 N N . GLU A 1 92 ? 13.856 4.926 -15.221 1.00 93.94 92 GLU A N 1
ATOM 703 C CA . GLU A 1 92 ? 13.261 6.206 -15.632 1.00 93.94 92 GLU A CA 1
ATOM 704 C C . GLU A 1 92 ? 12.177 6.049 -16.705 1.00 93.94 92 GLU A C 1
ATOM 706 O O . GLU A 1 92 ? 11.340 6.935 -16.889 1.00 93.94 92 GLU A O 1
ATOM 711 N N . THR A 1 93 ? 12.1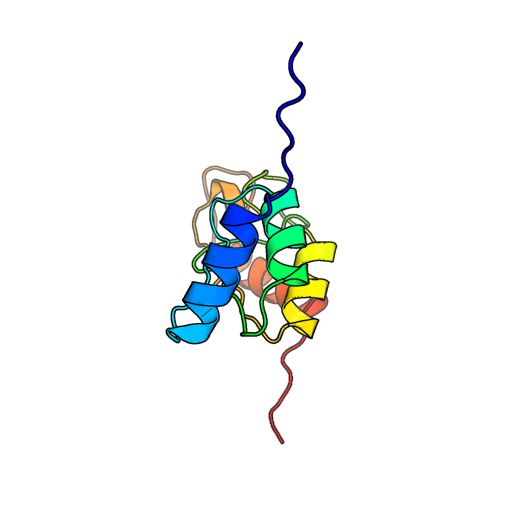65 4.916 -17.408 1.00 95.25 93 THR A N 1
ATOM 712 C CA . THR A 1 93 ? 11.238 4.635 -18.508 1.00 95.25 93 THR A CA 1
ATOM 713 C C . THR A 1 93 ? 10.500 3.326 -18.269 1.00 95.25 93 THR A C 1
ATOM 715 O O . THR A 1 93 ? 11.069 2.373 -17.743 1.00 95.25 93 THR A O 1
ATOM 718 N N . ALA A 1 94 ? 9.226 3.290 -18.657 1.00 96.44 94 ALA A N 1
ATOM 719 C CA . ALA A 1 94 ? 8.391 2.101 -18.604 1.00 96.44 94 ALA A CA 1
ATOM 720 C C . ALA A 1 94 ? 7.478 2.038 -19.831 1.00 96.44 94 ALA A C 1
ATOM 722 O O . ALA A 1 94 ? 7.164 3.053 -20.457 1.00 96.44 94 ALA A O 1
ATOM 723 N N . THR A 1 95 ? 7.049 0.830 -20.171 1.00 96.88 95 THR A N 1
ATOM 724 C CA . THR A 1 95 ? 6.122 0.551 -21.266 1.00 96.88 95 THR A CA 1
ATOM 725 C C . THR A 1 95 ? 4.782 0.050 -20.729 1.00 96.88 95 THR A C 1
ATOM 727 O O . THR A 1 95 ? 4.657 -0.337 -19.569 1.00 96.88 95 THR A O 1
ATOM 730 N N . LEU A 1 96 ? 3.765 -0.034 -21.591 1.00 96.31 96 LEU A N 1
ATOM 731 C CA . LEU A 1 96 ? 2.501 -0.685 -21.224 1.00 96.31 96 LEU A CA 1
ATOM 732 C C . LEU A 1 96 ? 2.680 -2.163 -20.838 1.00 96.31 96 LEU A C 1
ATOM 734 O O . LEU A 1 96 ? 1.906 -2.671 -20.032 1.00 96.31 96 LEU A O 1
ATOM 738 N N . HIS A 1 97 ? 3.704 -2.849 -21.358 1.00 96.94 97 HIS A N 1
ATOM 739 C CA . HIS A 1 97 ? 4.000 -4.227 -20.952 1.00 96.94 97 HIS A CA 1
ATOM 740 C C . HIS A 1 97 ? 4.428 -4.304 -19.485 1.00 96.94 97 HIS A C 1
ATOM 742 O O . HIS A 1 97 ? 4.100 -5.277 -18.812 1.00 96.94 97 HIS A O 1
ATOM 748 N N . ASP A 1 98 ? 5.096 -3.272 -18.969 1.00 96.88 98 ASP A N 1
ATOM 749 C CA . ASP A 1 98 ? 5.480 -3.203 -17.559 1.00 96.88 98 ASP A CA 1
ATOM 750 C C . ASP A 1 98 ? 4.264 -3.022 -16.655 1.00 96.88 98 ASP A C 1
ATOM 752 O O . ASP A 1 98 ? 4.176 -3.666 -15.616 1.00 96.88 98 ASP A O 1
ATOM 756 N N . VAL A 1 99 ? 3.279 -2.231 -17.089 1.00 96.44 99 VAL A N 1
ATOM 757 C CA . VAL A 1 99 ? 1.998 -2.094 -16.379 1.00 96.44 99 VAL A CA 1
ATOM 758 C C . VAL A 1 99 ? 1.229 -3.417 -16.374 1.00 96.44 99 VAL A C 1
ATOM 760 O O . VAL A 1 99 ? 0.672 -3.812 -15.356 1.00 96.44 99 VAL A O 1
ATOM 763 N N . ILE A 1 100 ? 1.208 -4.142 -17.496 1.00 96.62 100 ILE A N 1
ATOM 764 C CA . ILE A 1 100 ? 0.560 -5.461 -17.564 1.00 96.62 100 ILE A CA 1
ATOM 765 C C . ILE A 1 100 ? 1.276 -6.462 -16.647 1.00 96.62 100 ILE A C 1
ATOM 767 O O . ILE A 1 100 ? 0.616 -7.223 -15.941 1.00 96.62 100 ILE A O 1
ATOM 771 N N . ARG A 1 101 ? 2.614 -6.447 -16.633 1.00 96.44 101 ARG A N 1
ATOM 772 C CA . ARG A 1 101 ? 3.439 -7.273 -15.740 1.00 96.44 101 ARG A CA 1
ATOM 773 C C . ARG A 1 101 ? 3.150 -6.971 -14.272 1.00 96.44 101 ARG A C 1
ATOM 775 O O . ARG A 1 101 ? 3.013 -7.901 -13.491 1.00 96.44 101 ARG A O 1
ATOM 782 N N . GLU A 1 102 ? 2.999 -5.702 -13.923 1.00 96.12 102 GLU A N 1
ATOM 783 C CA . GLU A 1 102 ? 2.602 -5.249 -12.590 1.00 96.12 102 GLU A CA 1
ATOM 784 C C . GLU A 1 102 ? 1.214 -5.756 -12.187 1.00 96.12 102 GLU A C 1
ATOM 786 O O . GLU A 1 102 ? 1.060 -6.351 -11.124 1.00 96.12 102 GLU A O 1
ATOM 791 N N . CYS A 1 103 ? 0.213 -5.622 -13.062 1.00 95.38 103 CYS A N 1
ATOM 792 C CA . CYS A 1 103 ? -1.106 -6.210 -12.824 1.00 95.38 103 CYS A CA 1
ATOM 793 C C . CYS A 1 103 ? -1.023 -7.730 -12.623 1.00 95.38 103 CYS A C 1
ATOM 795 O O . CYS A 1 103 ? -1.685 -8.267 -11.739 1.00 95.38 103 CYS A O 1
ATOM 797 N N . HIS A 1 104 ? -0.221 -8.430 -13.429 1.00 96.00 104 HIS A N 1
ATOM 798 C CA . HIS A 1 104 ? -0.042 -9.876 -13.309 1.00 96.00 104 HIS A CA 1
ATOM 799 C C . HIS A 1 104 ? 0.630 -10.268 -11.986 1.00 96.00 104 HIS A C 1
ATOM 801 O O . HIS A 1 104 ? 0.185 -11.215 -11.342 1.00 96.00 104 HIS A O 1
ATOM 807 N N . GLU A 1 105 ? 1.657 -9.529 -11.560 1.00 95.81 105 GLU A N 1
ATOM 808 C CA . GLU A 1 105 ? 2.317 -9.746 -10.271 1.00 95.81 105 GLU A CA 1
ATOM 809 C C . GLU A 1 105 ? 1.332 -9.578 -9.116 1.00 95.81 105 GLU A C 1
ATOM 811 O O . GLU A 1 105 ? 1.175 -10.485 -8.299 1.00 95.81 105 GLU A O 1
ATOM 816 N N . LEU A 1 106 ? 0.596 -8.463 -9.090 1.00 95.62 106 LEU A N 1
ATOM 817 C CA . LEU A 1 106 ? -0.412 -8.220 -8.062 1.00 95.62 106 LEU A CA 1
ATOM 818 C C . LEU A 1 106 ? -1.464 -9.329 -8.055 1.00 95.62 106 LEU A C 1
ATOM 820 O O . LEU A 1 106 ? -1.747 -9.886 -7.002 1.00 95.62 106 LEU A O 1
ATOM 824 N N . LEU A 1 107 ? -1.996 -9.725 -9.213 1.00 94.75 107 LEU A N 1
ATOM 825 C CA . LEU A 1 107 ? -2.981 -10.808 -9.309 1.00 94.75 107 LEU A CA 1
ATOM 826 C C . LEU A 1 107 ? -2.436 -12.178 -8.881 1.00 94.75 107 LEU A C 1
ATOM 828 O O . LEU A 1 107 ? -3.230 -13.046 -8.517 1.00 94.75 107 LEU A O 1
ATOM 832 N N .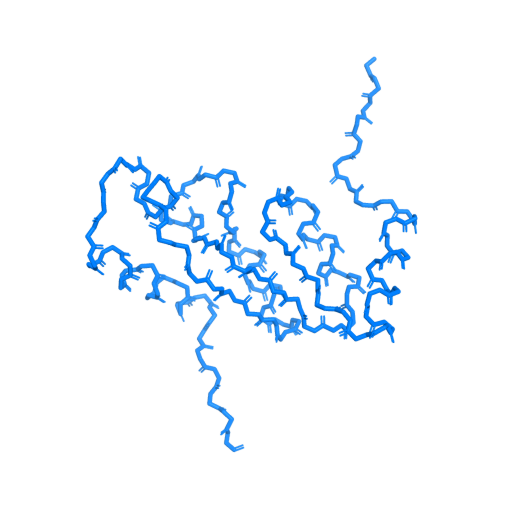 SER A 1 108 ? -1.117 -12.384 -8.893 1.00 95.31 108 SER A N 1
ATOM 833 C CA . SER A 1 108 ? -0.499 -13.612 -8.383 1.00 95.31 108 SER A CA 1
ATOM 834 C C . SER A 1 108 ? -0.584 -13.714 -6.850 1.00 95.31 108 SER A C 1
ATOM 836 O O . SER A 1 108 ? -0.769 -14.807 -6.312 1.00 95.31 108 SER A O 1
ATOM 838 N N . VAL A 1 109 ? -0.549 -12.572 -6.149 1.00 94.69 109 VAL A N 1
ATOM 839 C CA . VAL A 1 109 ? -0.639 -12.472 -4.679 1.00 94.69 109 VAL A CA 1
ATOM 840 C C . VAL A 1 109 ? -2.086 -12.251 -4.219 1.00 94.69 109 VAL A C 1
ATOM 842 O O . VAL A 1 109 ? -2.571 -12.877 -3.268 1.00 94.69 109 VAL A O 1
ATOM 845 N N . ILE A 1 110 ? -2.809 -11.387 -4.933 1.00 93.50 110 ILE A N 1
ATOM 846 C CA . ILE A 1 110 ? -4.203 -11.005 -4.692 1.00 93.50 110 ILE A CA 1
ATOM 847 C C . ILE A 1 110 ? -5.126 -11.352 -5.881 1.00 93.50 110 ILE A C 1
ATOM 849 O O . ILE A 1 110 ? -5.687 -10.458 -6.513 1.00 93.50 110 ILE A O 1
ATOM 853 N N . PRO A 1 111 ? -5.334 -12.652 -6.184 1.00 87.69 111 PRO A N 1
ATOM 854 C CA . PRO A 1 111 ? -6.268 -13.110 -7.205 1.00 87.69 111 PRO A CA 1
ATOM 855 C C . PRO A 1 111 ? -7.629 -12.421 -7.139 1.00 87.69 111 PRO A C 1
ATOM 857 O O . PRO A 1 111 ? -8.214 -12.293 -6.058 1.00 87.69 111 PRO A O 1
ATOM 860 N N . CYS A 1 112 ? -8.163 -12.055 -8.308 1.00 80.06 112 CYS A N 1
ATOM 861 C CA . CYS A 1 112 ? -9.534 -11.581 -8.437 1.00 80.06 112 CYS A CA 1
ATOM 862 C C . CYS A 1 112 ? -10.494 -12.604 -7.826 1.00 80.06 112 CYS A C 1
ATOM 864 O O . CYS A 1 112 ? -10.597 -13.736 -8.297 1.00 80.06 112 CYS A O 1
ATOM 866 N N . THR A 1 113 ? -11.226 -12.196 -6.798 1.00 72.44 113 THR A N 1
ATOM 867 C CA . THR A 1 113 ? -12.390 -12.941 -6.340 1.00 72.44 113 THR A CA 1
ATOM 86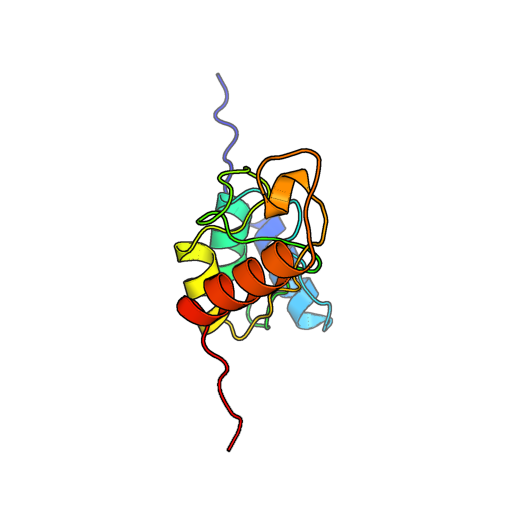8 C C . THR A 1 113 ? -13.561 -12.544 -7.229 1.00 72.44 113 THR A C 1
ATOM 870 O O . THR A 1 113 ? -13.986 -11.388 -7.247 1.00 72.44 113 THR A O 1
ATOM 873 N N . THR A 1 114 ? -14.072 -13.482 -8.023 1.00 58.53 114 THR A N 1
ATOM 874 C CA . THR A 1 114 ? -15.385 -13.295 -8.637 1.00 58.53 114 THR A CA 1
ATOM 875 C C . THR A 1 114 ? -16.404 -13.258 -7.503 1.00 58.53 114 THR A C 1
ATOM 877 O O . THR A 1 114 ? -16.405 -14.122 -6.625 1.00 58.53 114 THR A O 1
ATOM 880 N N . LYS A 1 115 ? -17.229 -12.210 -7.459 1.00 56.31 115 LYS A N 1
ATOM 881 C CA . LYS A 1 115 ? -18.478 -12.282 -6.702 1.00 56.31 115 LYS A CA 1
ATOM 882 C C . LYS A 1 115 ? -19.413 -13.151 -7.535 1.00 56.31 115 LYS A C 1
ATOM 884 O O . LYS A 1 115 ? -19.888 -12.674 -8.563 1.00 56.31 115 LYS A O 1
ATOM 889 N N . ASP A 1 116 ? -19.577 -14.403 -7.127 1.00 49.59 116 ASP A N 1
ATOM 890 C CA . ASP A 1 116 ? -20.716 -15.223 -7.548 1.00 49.59 116 ASP A CA 1
ATOM 891 C C . ASP A 1 116 ? -22.021 -14.626 -6.991 1.00 49.59 116 ASP A C 1
ATOM 893 O O . ASP A 1 116 ? -22.005 -14.133 -5.833 1.00 49.59 116 ASP A O 1
#

pLDDT: mean 91.9, std 12.74, range [36.69, 98.5]